Protein AF-A0A5E6NX37-F1 (afdb_monomer_lite)

Sequence (80 aa):
MAYFKQLTGSKLPKPVAKKFKVGDNKFEYGVIYKIKTDKGYFTLRNKSAYNLSDGSKPRWTIDVPKEILGLKNGKEIKFK

Secondary structure (DSSP, 8-state):
-HHHHHHH-S-----EEEEEEEETTEEEEEEEEEEEETTEEEEEES--SS--TTSPPPSEEEEE-HHHHT-SS-EEEEE-

Structure (mmCIF, N/CA/C/O backbone):
data_AF-A0A5E6NX37-F1
#
_entry.id   AF-A0A5E6NX37-F1
#
loop_
_atom_site.group_PDB
_atom_site.id
_atom_site.type_symbol
_atom_site.label_atom_id
_atom_site.label_alt_id
_atom_site.label_comp_id
_atom_site.label_asym_id
_atom_site.label_entity_id
_atom_site.label_seq_id
_atom_site.pdbx_PDB_ins_code
_atom_site.Cartn_x
_atom_site.Cartn_y
_atom_site.Cartn_z
_atom_site.occupancy
_atom_site.B_iso_or_equiv
_atom_site.auth_seq_id
_atom_site.auth_comp_id
_atom_site.auth_asym_id
_atom_site.auth_atom_id
_atom_site.pdbx_PDB_model_num
ATOM 1 N N . MET A 1 1 ? -8.474 -3.748 -4.443 1.00 63.72 1 MET A N 1
ATOM 2 C CA . MET A 1 1 ? -9.298 -2.615 -3.944 1.00 63.72 1 MET A CA 1
ATOM 3 C C . MET A 1 1 ? -10.179 -2.952 -2.742 1.00 63.72 1 MET A C 1
ATOM 5 O O . MET A 1 1 ? -10.268 -2.109 -1.859 1.00 63.72 1 MET A O 1
ATOM 9 N N . ALA A 1 2 ? -10.824 -4.127 -2.685 1.00 78.88 2 ALA A N 1
ATOM 10 C CA . ALA A 1 2 ? -11.738 -4.486 -1.589 1.00 78.88 2 ALA A CA 1
ATOM 11 C C . ALA A 1 2 ? -11.111 -4.318 -0.192 1.00 78.88 2 ALA A C 1
ATOM 13 O O . ALA A 1 2 ? -11.722 -3.712 0.679 1.00 78.88 2 ALA A O 1
ATOM 14 N N . TYR A 1 3 ? -9.847 -4.722 -0.027 1.00 82.56 3 TYR A N 1
ATOM 15 C CA . TYR A 1 3 ? -9.120 -4.566 1.234 1.00 82.56 3 TYR A CA 1
ATOM 16 C C . TYR A 1 3 ? -8.918 -3.097 1.654 1.00 82.56 3 TYR A C 1
ATOM 18 O O . TYR A 1 3 ? -9.125 -2.745 2.808 1.00 82.56 3 TYR A O 1
ATOM 26 N N . PHE A 1 4 ? -8.599 -2.197 0.717 1.00 83.94 4 PHE A N 1
ATOM 27 C CA . PHE A 1 4 ? -8.479 -0.764 1.022 1.00 83.94 4 PHE A CA 1
ATOM 28 C C . PHE A 1 4 ? -9.822 -0.154 1.451 1.00 83.94 4 PHE A C 1
ATOM 30 O O . PHE A 1 4 ? -9.870 0.660 2.372 1.00 83.94 4 PHE A O 1
ATOM 37 N N . LYS A 1 5 ? -10.924 -0.586 0.824 1.00 86.44 5 LYS A N 1
ATOM 38 C CA . LYS A 1 5 ? -12.283 -0.200 1.229 1.00 86.44 5 LYS A CA 1
ATOM 39 C C . LYS A 1 5 ? -12.631 -0.748 2.618 1.00 86.44 5 LYS A C 1
ATOM 41 O O . LYS A 1 5 ? -13.214 -0.023 3.409 1.00 86.44 5 LYS A O 1
ATOM 46 N N . GLN A 1 6 ? -12.243 -1.984 2.931 1.00 85.94 6 GLN A N 1
ATOM 47 C CA . GLN A 1 6 ? -12.442 -2.584 4.255 1.00 85.94 6 GLN A CA 1
ATOM 48 C C . GLN A 1 6 ? -11.674 -1.826 5.347 1.00 85.94 6 GLN A C 1
ATOM 50 O O . GLN A 1 6 ? -12.208 -1.610 6.429 1.00 85.94 6 GLN A O 1
ATOM 55 N N . LEU A 1 7 ? -10.448 -1.380 5.054 1.00 84.75 7 LEU A N 1
ATOM 56 C CA . LEU A 1 7 ? -9.636 -0.605 5.994 1.00 84.75 7 LEU A CA 1
ATOM 57 C C . LEU A 1 7 ? -10.173 0.812 6.236 1.00 84.75 7 LEU A C 1
ATOM 59 O O . LEU A 1 7 ? -10.077 1.320 7.349 1.00 84.75 7 LEU A O 1
ATOM 63 N N . THR A 1 8 ? -10.707 1.457 5.197 1.00 85.88 8 THR A N 1
ATOM 64 C CA . THR A 1 8 ? -11.067 2.888 5.240 1.00 85.88 8 THR A CA 1
ATOM 65 C C . THR A 1 8 ? -12.564 3.163 5.364 1.00 85.88 8 THR A C 1
ATOM 67 O O . THR A 1 8 ? -12.954 4.311 5.566 1.00 85.88 8 THR A O 1
ATOM 70 N N . GLY A 1 9 ? -13.418 2.154 5.164 1.00 84.81 9 GLY A N 1
ATOM 71 C CA . GLY A 1 9 ? -14.879 2.295 5.098 1.00 84.81 9 GLY A CA 1
ATOM 72 C C . GLY A 1 9 ? -15.387 3.175 3.947 1.00 84.81 9 GLY A C 1
ATOM 73 O O . GLY A 1 9 ? -16.590 3.364 3.794 1.00 84.81 9 GLY A O 1
ATOM 74 N N . SER A 1 10 ? -14.487 3.710 3.119 1.00 80.06 10 SER A N 1
ATOM 75 C CA . SER A 1 10 ? -14.763 4.813 2.202 1.00 80.06 10 SER A CA 1
ATOM 76 C C . SER A 1 10 ? -14.631 4.385 0.743 1.00 80.06 10 SER A C 1
ATOM 78 O O . SER A 1 10 ? -13.858 3.488 0.393 1.00 80.06 10 SER A O 1
ATOM 80 N N . LYS A 1 11 ? -15.386 5.043 -0.146 1.00 84.19 11 LYS A N 1
ATOM 81 C CA . LYS A 1 11 ? -15.137 4.949 -1.593 1.00 84.19 11 LYS A CA 1
ATOM 82 C C . LYS A 1 11 ? -13.790 5.598 -1.921 1.00 84.19 11 LYS A C 1
ATOM 84 O O . LYS A 1 11 ? -13.341 6.504 -1.223 1.00 84.19 11 LYS A O 1
ATOM 89 N N . LEU A 1 12 ? -13.149 5.135 -2.994 1.00 85.25 12 LEU A N 1
ATOM 90 C CA . LEU A 1 12 ? -11.899 5.734 -3.450 1.00 85.25 12 LEU A CA 1
ATOM 91 C C . LEU A 1 12 ? -12.135 7.197 -3.866 1.00 85.25 12 LEU A C 1
ATOM 93 O O . LEU A 1 12 ? -13.047 7.449 -4.656 1.00 85.25 12 LEU A O 1
ATOM 97 N N . PRO A 1 13 ? -11.336 8.153 -3.360 1.00 87.44 13 PRO A N 1
ATOM 98 C CA . PRO A 1 13 ? -11.406 9.548 -3.776 1.00 87.44 13 PRO A CA 1
ATOM 99 C C . PRO A 1 13 ? -10.869 9.710 -5.203 1.00 87.44 13 PRO A C 1
ATOM 101 O O . PRO A 1 13 ? -10.399 8.755 -5.824 1.00 87.44 13 PRO A O 1
ATOM 104 N N . LYS A 1 14 ? -10.889 10.940 -5.726 1.00 89.62 14 LYS A N 1
ATOM 105 C CA . LYS A 1 14 ? -10.244 11.228 -7.012 1.00 89.62 14 LYS A CA 1
ATOM 106 C C . LYS A 1 14 ? -8.740 10.906 -6.931 1.00 89.62 14 LYS A C 1
ATOM 108 O O . LYS A 1 14 ? -8.091 11.328 -5.969 1.00 89.62 14 LYS A O 1
ATOM 113 N N . PRO A 1 15 ? -8.183 10.165 -7.907 1.00 91.12 15 PRO A N 1
ATOM 114 C CA . PRO A 1 15 ? -6.758 9.879 -7.937 1.00 91.12 15 PRO A CA 1
ATOM 115 C C . PRO A 1 15 ? -5.950 11.153 -8.163 1.00 91.12 15 PRO A C 1
ATOM 117 O O . PRO A 1 15 ? -6.345 12.032 -8.927 1.00 91.12 15 PRO A O 1
ATOM 120 N N . VAL A 1 16 ? -4.769 11.201 -7.554 1.00 91.06 16 VAL A N 1
ATOM 121 C CA . VAL A 1 16 ? -3.756 12.224 -7.818 1.00 91.06 16 VAL A CA 1
ATOM 122 C C . VAL A 1 16 ? -2.601 11.575 -8.565 1.00 91.06 16 VAL A C 1
ATOM 124 O O . VAL A 1 16 ? -2.015 10.604 -8.082 1.00 91.06 16 VAL A O 1
ATOM 127 N N . ALA A 1 17 ? -2.261 12.110 -9.737 1.00 90.25 17 ALA A N 1
ATOM 128 C CA . ALA A 1 17 ? -1.074 11.686 -10.465 1.00 90.25 17 ALA A CA 1
ATOM 129 C C . ALA A 1 17 ? 0.186 12.152 -9.720 1.00 90.25 17 ALA A C 1
ATOM 131 O O . ALA A 1 17 ? 0.303 13.317 -9.338 1.00 90.25 17 ALA A O 1
ATOM 132 N N . LYS A 1 18 ? 1.142 11.246 -9.507 1.00 88.69 18 LYS A N 1
ATOM 133 C CA . LYS A 1 18 ? 2.431 11.560 -8.888 1.00 88.69 18 LYS A CA 1
ATOM 134 C C . LYS A 1 18 ? 3.556 10.833 -9.608 1.00 88.69 18 LYS A C 1
ATOM 136 O O . LYS A 1 18 ? 3.391 9.714 -10.082 1.00 88.69 18 LYS A O 1
ATOM 141 N N . LYS A 1 19 ? 4.715 11.480 -9.659 1.00 87.25 19 LYS A N 1
ATOM 142 C CA . LYS A 1 19 ? 5.955 10.912 -10.181 1.00 87.25 19 LYS A CA 1
ATOM 143 C C . LYS A 1 19 ? 6.615 10.030 -9.109 1.00 87.25 19 LYS A C 1
ATOM 145 O O . LYS A 1 19 ? 6.819 10.477 -7.980 1.00 87.25 19 LYS A O 1
ATOM 150 N N . PHE A 1 20 ? 6.932 8.787 -9.457 1.00 81.81 20 PHE A N 1
ATOM 151 C CA . PHE A 1 20 ? 7.567 7.789 -8.594 1.00 81.81 20 PHE A CA 1
ATOM 152 C C . PHE A 1 20 ? 8.938 7.419 -9.135 1.00 81.81 20 PHE A C 1
ATOM 154 O O . PHE A 1 20 ? 9.073 7.177 -10.331 1.00 81.81 20 PHE A O 1
ATOM 161 N N . LYS A 1 21 ? 9.940 7.318 -8.260 1.00 80.88 21 LYS A N 1
ATOM 162 C CA . LYS A 1 21 ? 11.239 6.744 -8.621 1.00 80.88 21 LYS A CA 1
ATOM 163 C C . LYS A 1 21 ? 11.088 5.223 -8.723 1.00 80.88 21 LYS A C 1
ATOM 165 O O . LYS A 1 21 ? 10.661 4.596 -7.756 1.00 80.88 21 LYS A O 1
ATOM 170 N N . VAL A 1 22 ? 11.404 4.644 -9.879 1.00 75.69 22 VAL A N 1
ATOM 171 C CA . VAL A 1 22 ? 11.234 3.199 -10.156 1.00 75.69 22 VAL A CA 1
ATOM 172 C C . VAL A 1 22 ? 12.555 2.452 -10.374 1.00 75.69 22 VAL A C 1
ATOM 174 O O . VAL A 1 22 ? 12.544 1.226 -10.486 1.00 75.69 22 VAL A O 1
ATOM 177 N N . GLY A 1 23 ? 13.677 3.174 -10.372 1.00 71.25 23 GLY A N 1
ATOM 178 C CA . GLY A 1 23 ? 15.042 2.660 -10.494 1.00 71.25 23 GLY A CA 1
ATOM 179 C C . GLY A 1 23 ? 16.056 3.808 -10.479 1.00 71.25 23 GLY A C 1
ATOM 180 O O . GLY A 1 23 ? 15.705 4.939 -10.120 1.00 71.25 23 GLY A O 1
ATOM 181 N N . ASP A 1 24 ? 17.294 3.540 -10.889 1.00 74.50 24 ASP A N 1
ATOM 182 C CA . ASP A 1 24 ? 18.320 4.578 -11.017 1.00 74.50 24 ASP A CA 1
ATOM 183 C C . ASP A 1 24 ? 17.927 5.616 -12.063 1.00 74.50 24 ASP A C 1
ATOM 185 O O . ASP A 1 24 ? 17.700 5.297 -13.228 1.00 74.50 24 ASP A O 1
ATOM 189 N N . ASN A 1 25 ? 17.771 6.860 -11.604 1.00 78.62 25 ASN A N 1
ATOM 190 C CA . ASN A 1 25 ? 17.366 8.037 -1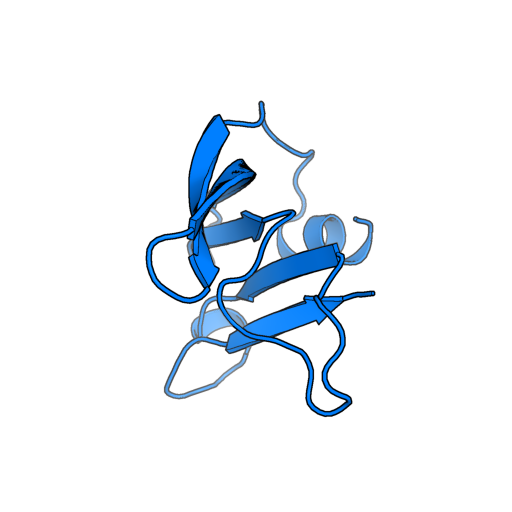2.382 1.00 78.62 25 ASN A CA 1
ATOM 191 C C . ASN A 1 25 ? 16.094 7.886 -13.241 1.00 78.62 25 ASN A C 1
ATOM 193 O O . ASN A 1 25 ? 15.773 8.770 -14.033 1.00 78.62 25 ASN A O 1
ATOM 197 N N . LYS A 1 26 ? 15.318 6.814 -13.045 1.00 82.19 26 LYS A N 1
ATOM 198 C CA . LYS A 1 26 ? 14.066 6.564 -13.762 1.00 82.19 26 LYS A CA 1
ATOM 199 C C . LYS A 1 26 ? 12.870 6.917 -12.904 1.00 82.19 26 LYS A C 1
ATOM 201 O O . LYS A 1 26 ? 12.738 6.479 -11.756 1.00 82.19 26 LYS A O 1
ATOM 206 N N . PHE A 1 27 ? 11.970 7.674 -13.513 1.00 83.62 27 PHE A N 1
ATOM 207 C CA . PHE A 1 27 ? 10.730 8.089 -12.902 1.00 83.62 27 PHE A CA 1
ATOM 208 C C . PHE A 1 27 ? 9.54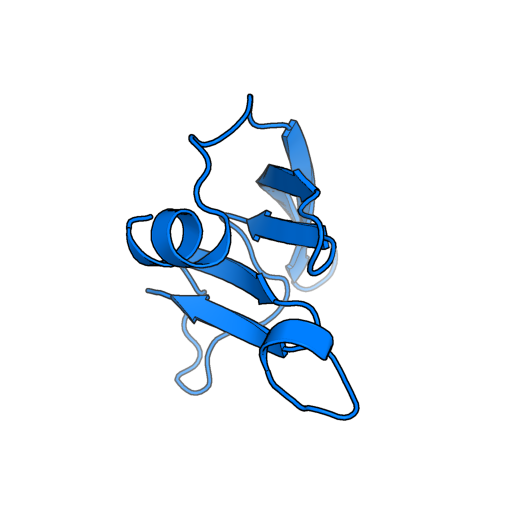8 7.764 -13.799 1.00 83.62 27 PHE A C 1
ATOM 210 O O . PHE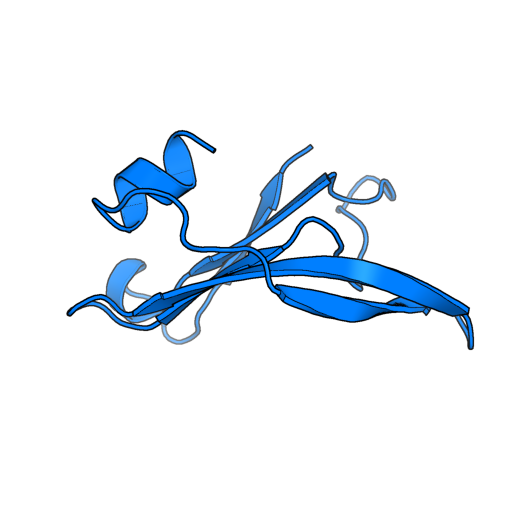 A 1 27 ? 9.578 8.047 -14.993 1.00 83.62 27 PHE A O 1
ATOM 217 N N . GLU A 1 28 ? 8.485 7.255 -13.197 1.00 84.69 28 GLU A N 1
ATOM 218 C CA . GLU A 1 28 ? 7.230 6.967 -13.880 1.00 84.69 28 GLU A CA 1
ATOM 219 C C . GLU A 1 28 ? 6.077 7.686 -13.190 1.00 84.69 28 GLU A C 1
ATOM 221 O O . GLU A 1 28 ? 6.094 7.911 -11.976 1.00 84.69 28 GLU A O 1
ATOM 226 N N . TYR A 1 29 ? 5.055 8.037 -13.965 1.00 86.00 29 TYR A N 1
ATOM 227 C CA . TYR A 1 29 ? 3.807 8.525 -13.403 1.00 86.00 29 TYR A CA 1
ATOM 228 C C . TYR A 1 29 ? 2.986 7.351 -12.869 1.00 86.00 29 TYR A C 1
ATOM 230 O O . TYR A 1 29 ? 2.810 6.324 -13.524 1.00 86.00 29 TYR A O 1
ATOM 238 N N . GLY A 1 30 ? 2.480 7.518 -11.656 1.00 87.94 30 GLY A N 1
ATOM 239 C CA . GLY A 1 30 ? 1.501 6.638 -11.041 1.00 87.94 30 GLY A CA 1
ATOM 240 C C . GLY A 1 30 ? 0.362 7.451 -10.442 1.00 87.94 30 GLY A C 1
ATOM 241 O O . GLY A 1 30 ? 0.384 8.681 -10.438 1.00 87.94 30 GLY A O 1
ATOM 242 N N . VAL A 1 31 ? -0.628 6.755 -9.905 1.00 91.38 31 VAL A N 1
ATOM 243 C CA . VAL A 1 31 ? -1.766 7.341 -9.203 1.00 91.38 31 VAL A CA 1
ATOM 244 C C . VAL A 1 31 ? -1.695 7.035 -7.716 1.00 91.38 31 VAL A C 1
ATOM 246 O O . VAL A 1 31 ? -1.288 5.947 -7.296 1.00 91.38 31 VAL A O 1
ATOM 249 N N . ILE A 1 32 ? -2.115 8.016 -6.924 1.00 92.00 32 ILE A N 1
ATOM 250 C CA . ILE A 1 32 ? -2.236 7.926 -5.475 1.00 92.00 32 ILE A CA 1
ATOM 251 C C . ILE A 1 32 ? -3.659 8.271 -5.068 1.00 92.00 32 ILE A C 1
ATOM 253 O O . ILE A 1 32 ? -4.213 9.275 -5.510 1.00 92.00 32 ILE A O 1
ATOM 257 N N . TYR A 1 33 ? -4.201 7.480 -4.154 1.00 91.38 33 TYR A N 1
ATOM 258 C CA . TYR A 1 33 ? -5.432 7.764 -3.438 1.00 91.38 33 TYR A CA 1
ATOM 259 C C . TYR A 1 33 ? -5.087 7.962 -1.968 1.00 91.38 33 TYR A C 1
ATOM 261 O O . TYR A 1 33 ? -4.470 7.089 -1.356 1.00 91.38 33 TYR A O 1
ATOM 269 N N . LYS A 1 34 ? -5.468 9.106 -1.400 1.00 90.62 34 LYS A N 1
ATOM 270 C CA . LYS A 1 34 ? -5.260 9.409 0.019 1.00 90.62 34 LYS A CA 1
ATOM 271 C C . LYS A 1 34 ? -6.603 9.504 0.716 1.00 90.62 34 LYS A C 1
ATOM 273 O O . LYS A 1 34 ? -7.451 10.277 0.281 1.00 90.62 34 LYS A O 1
ATOM 278 N N . ILE A 1 35 ? -6.773 8.756 1.796 1.00 90.38 35 ILE A N 1
ATOM 279 C CA . ILE A 1 35 ? -7.967 8.824 2.637 1.00 90.38 35 ILE A CA 1
ATOM 280 C C . ILE A 1 35 ? -7.524 9.120 4.063 1.00 90.38 35 ILE A C 1
ATOM 282 O O . ILE A 1 35 ? -6.652 8.441 4.603 1.00 90.38 35 ILE A O 1
ATOM 286 N N . LYS A 1 36 ? -8.125 10.146 4.664 1.00 88.25 36 LYS A N 1
ATOM 287 C CA 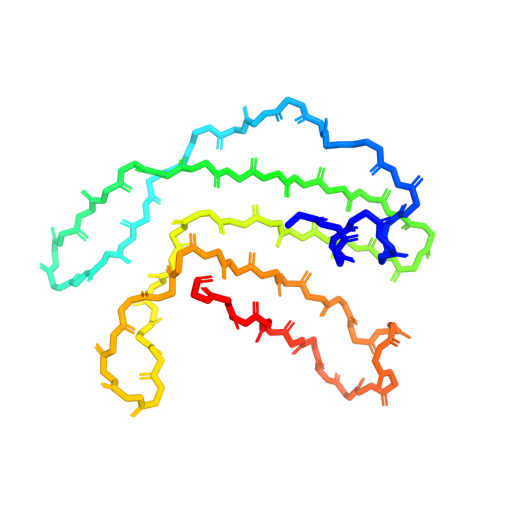. LYS A 1 36 ? -8.027 10.394 6.099 1.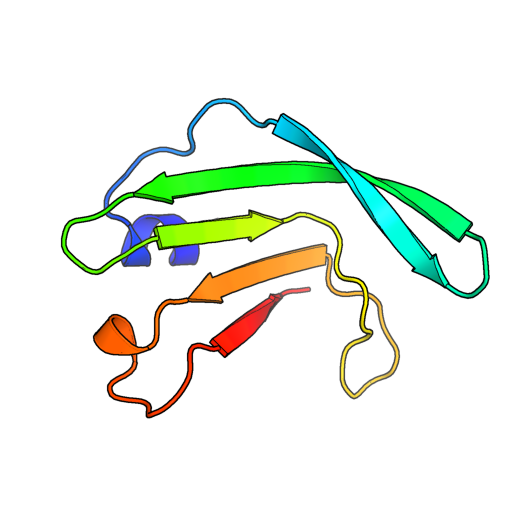00 88.25 36 LYS A CA 1
ATOM 288 C C . LYS A 1 36 ? -9.210 9.714 6.772 1.00 88.25 36 LYS A C 1
ATOM 290 O O . LYS A 1 36 ? -10.345 9.900 6.348 1.00 88.25 36 LYS A O 1
ATOM 295 N N . THR A 1 37 ? -8.923 8.942 7.803 1.00 85.31 37 THR A N 1
ATOM 296 C CA . THR A 1 37 ? -9.921 8.337 8.686 1.00 85.31 37 THR A CA 1
ATOM 297 C C . THR A 1 37 ? -9.612 8.750 10.121 1.00 85.31 37 THR A C 1
ATOM 299 O O . THR A 1 37 ? -8.517 9.255 10.391 1.00 85.31 37 THR A O 1
ATOM 302 N N . ASP A 1 38 ? -10.516 8.460 11.051 1.00 85.06 38 ASP A N 1
ATOM 303 C CA . ASP A 1 38 ? -10.279 8.676 12.488 1.00 85.06 38 ASP A CA 1
ATOM 304 C C . ASP A 1 38 ? -9.087 7.864 13.011 1.00 85.06 38 ASP A C 1
ATOM 306 O O . ASP A 1 38 ? -8.424 8.244 13.970 1.00 85.06 38 ASP A O 1
ATOM 310 N N . LYS A 1 39 ? -8.768 6.759 12.329 1.00 82.25 39 LYS A N 1
ATOM 311 C CA . LYS A 1 39 ? -7.673 5.844 12.666 1.00 82.25 39 LYS A CA 1
ATOM 312 C C . LYS A 1 39 ? -6.349 6.202 11.977 1.00 82.25 39 LYS A C 1
ATOM 314 O O . LYS A 1 39 ? -5.383 5.452 12.082 1.00 82.25 39 LYS A O 1
ATOM 319 N N . GLY A 1 40 ? -6.308 7.315 11.241 1.00 86.69 40 GLY A N 1
ATOM 320 C CA . GLY A 1 40 ? -5.111 7.819 10.571 1.00 86.69 40 GLY A CA 1
ATOM 321 C C . GLY A 1 40 ? -5.240 7.944 9.053 1.00 86.69 40 GLY A C 1
ATOM 322 O O . GLY A 1 40 ? -6.323 7.838 8.466 1.00 86.69 40 GLY A O 1
ATOM 323 N N . TYR A 1 41 ? -4.100 8.213 8.413 1.00 89.12 41 TYR A N 1
ATOM 324 C CA . TYR A 1 41 ? -4.000 8.423 6.972 1.00 89.12 41 TYR A CA 1
ATOM 325 C C . TYR A 1 41 ? -3.634 7.135 6.247 1.00 89.12 41 TYR A C 1
ATOM 327 O O . TYR A 1 41 ? -2.622 6.504 6.541 1.00 89.12 41 TYR A O 1
ATOM 335 N N . PHE A 1 42 ? -4.422 6.814 5.231 1.00 90.88 42 PHE A N 1
ATOM 336 C CA . PHE A 1 42 ? -4.202 5.689 4.342 1.00 90.88 42 PHE A CA 1
ATOM 337 C C . PHE A 1 42 ? -3.822 6.189 2.961 1.00 90.88 42 PHE A C 1
ATOM 339 O O . PHE A 1 42 ? -4.454 7.101 2.417 1.00 90.88 42 PHE A O 1
ATOM 346 N N . THR A 1 43 ? -2.812 5.559 2.370 1.00 91.19 43 THR A N 1
ATOM 347 C CA . THR A 1 43 ? -2.369 5.897 1.017 1.00 91.19 43 THR A CA 1
ATOM 348 C C . THR A 1 43 ? -2.335 4.645 0.158 1.00 91.19 43 THR A C 1
ATOM 350 O O . THR A 1 43 ? -1.545 3.750 0.422 1.00 91.19 43 THR A O 1
ATOM 353 N N . LEU A 1 44 ? -3.169 4.585 -0.881 1.00 91.06 44 LEU A N 1
ATOM 354 C CA . LEU A 1 44 ? -3.128 3.545 -1.912 1.00 91.06 44 LEU A CA 1
ATOM 355 C C . LEU A 1 44 ? -2.377 4.075 -3.137 1.00 91.06 44 LEU A C 1
ATOM 357 O O . LEU A 1 44 ? -2.652 5.180 -3.605 1.00 91.06 44 LEU A O 1
ATOM 361 N N . ARG A 1 45 ? -1.445 3.288 -3.671 1.00 90.88 45 ARG A N 1
ATOM 362 C CA . ARG A 1 45 ? -0.566 3.657 -4.791 1.00 90.88 45 ARG A CA 1
ATOM 363 C C . ARG A 1 45 ? -0.530 2.527 -5.809 1.00 90.88 45 ARG A C 1
ATOM 365 O O . ARG A 1 45 ? -0.497 1.370 -5.409 1.00 90.88 45 ARG A O 1
ATOM 372 N N . ASN A 1 46 ? -0.491 2.838 -7.104 1.00 88.31 46 ASN A N 1
ATOM 373 C CA . ASN A 1 46 ? -0.319 1.822 -8.161 1.00 88.31 46 ASN A CA 1
ATOM 374 C C . ASN A 1 46 ? 1.150 1.610 -8.584 1.00 88.31 46 ASN A C 1
ATOM 376 O O . ASN A 1 46 ? 1.438 0.932 -9.569 1.00 88.31 46 ASN A O 1
ATOM 380 N N . LYS A 1 47 ? 2.082 2.264 -7.886 1.00 83.75 47 LYS A N 1
ATOM 381 C CA . LYS A 1 47 ? 3.523 2.169 -8.103 1.00 83.75 47 LYS A CA 1
ATOM 382 C C . LYS A 1 47 ? 4.209 2.145 -6.743 1.00 83.75 47 LYS A C 1
ATOM 384 O O . LYS A 1 47 ? 3.848 2.913 -5.851 1.00 83.75 47 LYS A O 1
ATOM 389 N N . SER A 1 48 ? 5.215 1.288 -6.609 1.00 78.62 48 SER A N 1
ATOM 390 C CA . SER A 1 48 ? 6.108 1.256 -5.451 1.00 78.62 48 SER A CA 1
ATOM 391 C C . SER A 1 48 ? 7.544 1.468 -5.902 1.00 78.62 48 SER A C 1
ATOM 393 O O . SER A 1 48 ? 7.942 1.032 -6.986 1.00 78.62 48 SER A O 1
ATOM 395 N N . ALA A 1 49 ? 8.325 2.124 -5.047 1.00 72.62 49 ALA A N 1
ATOM 396 C CA . ALA A 1 49 ? 9.757 2.278 -5.259 1.00 72.62 49 ALA A CA 1
ATOM 397 C C . ALA A 1 49 ? 10.477 0.921 -5.186 1.00 72.62 49 ALA A C 1
ATOM 399 O O . ALA A 1 49 ? 11.444 0.690 -5.911 1.00 72.62 49 ALA A O 1
ATOM 400 N N . TYR A 1 50 ? 9.960 -0.003 -4.371 1.00 76.06 50 TYR A N 1
ATOM 401 C CA . TYR A 1 50 ? 10.631 -1.250 -4.027 1.00 76.06 50 TYR A CA 1
ATOM 402 C C . TYR A 1 50 ? 9.901 -2.471 -4.575 1.00 76.06 50 TYR A C 1
ATOM 404 O O . TYR A 1 50 ? 8.672 -2.570 -4.498 1.00 76.06 50 TYR A O 1
ATOM 412 N N . ASN A 1 51 ? 10.681 -3.440 -5.046 1.00 81.25 51 ASN A N 1
ATOM 413 C CA . ASN A 1 51 ? 10.172 -4.724 -5.509 1.00 81.25 51 ASN A CA 1
ATOM 414 C C . ASN A 1 51 ? 9.605 -5.550 -4.337 1.00 81.25 51 ASN A C 1
ATOM 416 O O . ASN A 1 51 ? 9.771 -5.220 -3.154 1.00 81.25 51 ASN A O 1
ATOM 420 N N . LEU A 1 52 ? 8.873 -6.600 -4.685 1.00 80.81 52 LEU A N 1
ATOM 421 C CA . LEU A 1 52 ? 8.515 -7.691 -3.790 1.00 80.81 52 LEU A CA 1
ATOM 422 C C . LEU A 1 52 ? 9.745 -8.571 -3.522 1.00 80.81 52 LEU A C 1
ATOM 424 O O . LEU A 1 52 ? 10.762 -8.455 -4.205 1.00 80.81 52 LEU A O 1
ATOM 428 N N . SER A 1 53 ? 9.649 -9.450 -2.524 1.00 81.75 53 SER A N 1
ATOM 429 C CA . SER A 1 53 ? 10.722 -10.389 -2.161 1.00 81.75 53 SER A CA 1
ATOM 430 C C . SER A 1 53 ? 11.111 -11.333 -3.302 1.00 81.75 53 SER A C 1
ATOM 432 O O . SER A 1 53 ? 12.246 -11.781 -3.357 1.00 81.75 53 SER A O 1
ATOM 434 N N . ASP A 1 54 ? 10.195 -11.588 -4.235 1.00 83.62 54 ASP A N 1
ATOM 435 C CA . ASP A 1 54 ? 10.422 -12.385 -5.445 1.00 83.62 54 ASP A CA 1
ATOM 436 C C . ASP A 1 54 ? 10.972 -11.570 -6.635 1.00 83.62 54 ASP A C 1
ATOM 438 O O . ASP A 1 54 ? 10.994 -12.048 -7.767 1.00 83.62 54 ASP A O 1
ATOM 442 N N . GLY A 1 55 ? 11.368 -10.314 -6.409 1.00 79.62 55 GLY A N 1
ATOM 443 C CA . GLY A 1 55 ? 11.938 -9.429 -7.427 1.00 79.62 55 GLY A CA 1
ATOM 444 C C . GLY A 1 55 ? 10.916 -8.735 -8.333 1.00 79.62 55 GLY A C 1
ATOM 445 O O . GLY A 1 55 ? 11.280 -7.791 -9.036 1.00 79.62 55 GLY A O 1
ATOM 446 N N . SER A 1 56 ? 9.636 -9.110 -8.291 1.00 82.88 56 SER A N 1
ATOM 447 C CA . SER A 1 56 ? 8.605 -8.490 -9.132 1.00 82.88 56 SER A CA 1
ATOM 448 C C . SER A 1 56 ? 8.136 -7.126 -8.599 1.00 82.88 56 SER A C 1
ATOM 450 O O . SER A 1 56 ? 8.239 -6.822 -7.407 1.00 82.88 56 SER A O 1
ATOM 452 N N . LYS A 1 57 ? 7.609 -6.263 -9.479 1.00 81.69 57 LYS A N 1
ATOM 453 C CA . LYS A 1 57 ? 7.027 -4.974 -9.069 1.00 81.69 57 LYS A CA 1
ATOM 454 C C . LYS A 1 57 ? 5.609 -5.188 -8.524 1.00 81.69 57 LYS A C 1
ATOM 456 O O . LYS A 1 57 ? 4.791 -5.791 -9.220 1.00 81.69 57 LYS A O 1
ATOM 461 N N . PRO A 1 58 ? 5.275 -4.669 -7.329 1.00 82.06 58 PRO A N 1
ATOM 462 C CA . PRO A 1 58 ? 3.901 -4.713 -6.848 1.00 82.06 58 PRO A CA 1
ATOM 463 C C . PRO A 1 58 ? 3.007 -3.831 -7.728 1.00 82.06 58 PRO A C 1
ATOM 465 O O . PRO A 1 58 ? 3.393 -2.725 -8.116 1.00 82.06 58 PRO A O 1
ATOM 468 N N . ARG A 1 59 ? 1.799 -4.317 -8.020 1.00 85.62 59 ARG A N 1
ATOM 469 C CA . ARG A 1 59 ? 0.794 -3.600 -8.815 1.00 85.62 59 ARG A CA 1
ATOM 470 C C . ARG A 1 59 ? 0.079 -2.533 -7.992 1.00 85.62 59 ARG A C 1
ATOM 472 O O . ARG A 1 59 ? -0.280 -1.486 -8.522 1.00 85.62 59 ARG A O 1
ATOM 479 N N . TRP A 1 60 ? -0.112 -2.798 -6.702 1.00 88.62 60 TRP A N 1
ATOM 480 C CA . TRP A 1 60 ? -0.699 -1.856 -5.755 1.00 88.62 60 TRP A CA 1
ATOM 481 C C . TRP A 1 60 ? 0.011 -1.927 -4.411 1.00 88.62 60 TRP A C 1
ATOM 483 O O . TRP A 1 60 ? 0.391 -3.009 -3.968 1.00 88.62 60 TRP A O 1
ATOM 493 N N . THR A 1 61 ? 0.148 -0.795 -3.728 1.00 90.38 61 THR A N 1
ATOM 494 C CA . THR A 1 61 ? 0.616 -0.748 -2.341 1.00 90.38 61 THR A CA 1
ATOM 495 C C . THR A 1 61 ? -0.270 0.139 -1.484 1.00 90.38 61 THR A C 1
ATOM 497 O O . THR A 1 61 ? -0.848 1.112 -1.971 1.00 90.38 61 THR A O 1
ATOM 500 N N . ILE A 1 62 ? -0.428 -0.239 -0.218 1.00 90.94 62 ILE A N 1
ATOM 501 C CA . ILE A 1 62 ? -1.205 0.488 0.782 1.00 90.94 62 ILE A CA 1
ATOM 5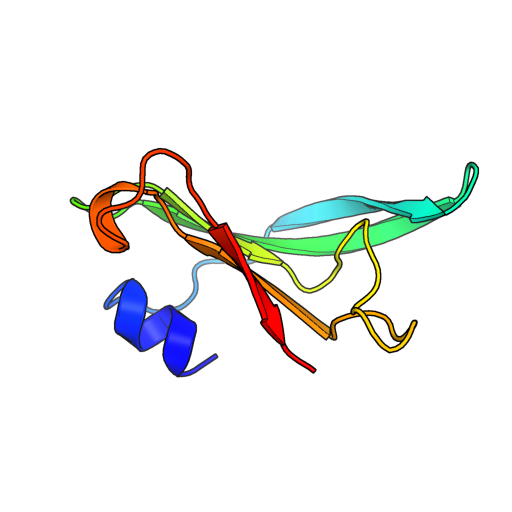02 C C . ILE A 1 62 ? -0.281 0.820 1.944 1.00 90.94 62 ILE A C 1
ATOM 504 O O . ILE A 1 62 ? 0.201 -0.088 2.616 1.00 90.94 62 ILE A O 1
ATOM 508 N N . ASP A 1 63 ? -0.095 2.103 2.221 1.00 90.25 63 ASP A N 1
ATOM 509 C CA . ASP A 1 63 ? 0.469 2.543 3.492 1.00 90.25 63 ASP A CA 1
ATOM 510 C C . ASP A 1 63 ? -0.635 2.487 4.547 1.00 90.25 63 ASP A C 1
ATOM 512 O O . ASP A 1 63 ? -1.628 3.222 4.458 1.00 90.25 63 ASP A O 1
ATOM 516 N N . VAL A 1 64 ? -0.469 1.590 5.516 1.00 89.81 64 VAL A N 1
ATOM 517 C CA . VAL A 1 64 ? -1.381 1.425 6.646 1.00 89.81 64 VAL A CA 1
ATOM 518 C C . VAL A 1 64 ? -0.761 2.071 7.890 1.00 89.81 64 VAL A C 1
ATOM 520 O O . VAL A 1 64 ? 0.389 1.758 8.229 1.00 89.81 64 VAL A O 1
ATOM 523 N N . PRO A 1 65 ? -1.499 2.963 8.576 1.00 87.94 65 PRO A N 1
ATOM 524 C CA . PRO A 1 65 ? -1.027 3.614 9.789 1.00 87.94 65 PRO A CA 1
ATOM 525 C C . PRO A 1 65 ? -0.824 2.599 10.922 1.00 87.94 65 PRO A C 1
ATOM 527 O O . PRO A 1 65 ? -1.480 1.556 10.988 1.00 87.94 65 PRO A O 1
ATOM 530 N N . LYS A 1 66 ? 0.123 2.892 11.813 1.00 85.62 66 LYS A N 1
ATOM 531 C CA . LYS A 1 66 ? 0.555 1.976 12.881 1.00 85.62 66 LYS A CA 1
ATOM 532 C C . LYS A 1 66 ? -0.548 1.704 13.903 1.00 85.62 66 LYS A C 1
ATOM 534 O O . LYS A 1 66 ? -0.632 0.602 14.439 1.00 85.62 66 LYS A O 1
ATOM 539 N N . GLU A 1 67 ? -1.420 2.688 14.092 1.00 84.31 67 GLU A N 1
ATOM 540 C CA . GLU A 1 67 ? -2.565 2.698 14.997 1.00 84.31 67 GLU A CA 1
ATOM 541 C C . GLU A 1 67 ? -3.570 1.593 14.638 1.00 84.31 67 GLU A C 1
ATOM 543 O O . GLU A 1 67 ? -4.150 0.969 15.519 1.00 84.31 67 GLU A O 1
ATOM 548 N N . ILE A 1 68 ? -3.722 1.293 13.343 1.00 83.75 68 ILE A N 1
ATOM 549 C CA . ILE A 1 68 ? -4.576 0.203 12.843 1.00 83.75 68 ILE A CA 1
ATOM 550 C C . ILE A 1 68 ? -3.953 -1.170 13.096 1.00 83.75 68 ILE A C 1
ATOM 552 O O . ILE A 1 68 ? -4.670 -2.151 13.270 1.00 83.75 68 ILE A O 1
ATOM 556 N N . LEU A 1 69 ? -2.625 -1.252 13.054 1.00 81.94 69 LEU A N 1
ATOM 557 C CA . LEU A 1 69 ? -1.899 -2.519 13.091 1.00 81.94 69 LEU A CA 1
ATOM 558 C C . LEU A 1 69 ? -1.426 -2.900 14.498 1.00 81.94 69 LEU A C 1
ATOM 560 O O . LEU A 1 69 ? -0.894 -3.993 14.666 1.00 81.94 69 LEU A O 1
ATOM 564 N N . GLY A 1 70 ? -1.565 -2.008 15.484 1.00 82.44 70 GLY A N 1
ATOM 565 C CA . GLY A 1 70 ? -0.985 -2.198 16.816 1.00 82.44 70 GLY A CA 1
ATOM 566 C C . GLY A 1 70 ? 0.546 -2.278 16.790 1.00 82.44 70 GLY A C 1
ATOM 567 O O . GLY A 1 70 ? 1.151 -2.945 17.625 1.00 82.44 70 GLY A O 1
ATOM 568 N N . LEU A 1 71 ? 1.186 -1.645 15.800 1.00 85.25 71 LEU A N 1
ATOM 569 C CA . LEU A 1 71 ? 2.634 -1.702 15.593 1.00 85.25 71 LEU A CA 1
ATOM 570 C C . LEU A 1 71 ? 3.320 -0.422 16.081 1.00 85.25 71 LEU A C 1
ATOM 572 O O . LEU A 1 71 ? 2.708 0.636 16.198 1.00 85.25 71 LEU A O 1
ATOM 576 N N . LYS A 1 72 ? 4.637 -0.493 16.307 1.00 82.31 72 LYS A N 1
ATOM 577 C CA . LYS A 1 72 ? 5.455 0.703 16.586 1.00 82.31 72 LYS A CA 1
ATOM 578 C C . LYS A 1 72 ? 5.553 1.633 15.369 1.00 82.31 72 LYS A C 1
ATOM 580 O O . LYS A 1 72 ? 5.593 2.850 15.533 1.00 82.31 72 LYS A O 1
ATOM 585 N N . ASN A 1 73 ? 5.545 1.056 14.164 1.00 82.81 73 ASN A N 1
ATOM 586 C CA . ASN A 1 73 ? 5.664 1.749 12.882 1.00 82.81 73 ASN A CA 1
ATOM 587 C C . ASN A 1 73 ? 4.547 1.322 11.923 1.00 82.81 73 ASN A C 1
ATOM 589 O O . ASN A 1 73 ? 4.022 0.214 12.028 1.00 82.81 73 ASN A O 1
ATOM 593 N N . GLY A 1 74 ? 4.193 2.205 10.984 1.00 84.81 74 GLY A N 1
ATOM 594 C CA . GLY A 1 74 ? 3.245 1.878 9.919 1.00 84.81 74 GLY A CA 1
ATOM 595 C C . GLY A 1 74 ? 3.812 0.805 8.993 1.00 84.81 74 GLY A C 1
ATOM 596 O O . GLY A 1 74 ? 5.013 0.521 9.015 1.00 84.81 74 GLY A O 1
ATOM 597 N N . LYS A 1 75 ? 2.956 0.207 8.166 1.00 89.38 75 LYS A N 1
ATOM 598 C CA . LYS A 1 75 ? 3.364 -0.863 7.249 1.00 89.38 75 LYS A CA 1
ATOM 599 C C . LYS A 1 75 ? 2.895 -0.565 5.834 1.00 89.38 75 LYS A C 1
ATOM 601 O O . LYS A 1 75 ? 1.723 -0.270 5.620 1.00 89.38 75 LYS A O 1
ATOM 606 N N . GLU A 1 76 ? 3.799 -0.706 4.870 1.00 89.19 76 GLU A N 1
ATOM 607 C CA . GLU A 1 76 ? 3.429 -0.795 3.458 1.00 89.19 76 GLU A CA 1
ATOM 608 C C . GLU A 1 76 ? 3.001 -2.240 3.163 1.00 89.19 76 GLU A C 1
ATOM 610 O O . GLU A 1 76 ? 3.793 -3.180 3.277 1.00 89.19 76 GLU A O 1
ATOM 615 N N . ILE A 1 77 ? 1.738 -2.430 2.794 1.00 88.94 77 ILE A N 1
ATOM 616 C CA . ILE A 1 77 ? 1.209 -3.711 2.322 1.00 88.94 77 ILE A CA 1
ATOM 617 C C . ILE A 1 77 ? 1.238 -3.693 0.800 1.00 88.94 77 ILE A C 1
ATOM 619 O O . ILE A 1 77 ? 0.699 -2.780 0.175 1.00 88.94 77 ILE A O 1
ATOM 623 N N . LYS A 1 78 ? 1.864 -4.701 0.198 1.00 89.06 78 LYS A N 1
ATOM 624 C CA . LYS A 1 78 ? 2.074 -4.786 -1.247 1.00 89.06 78 LYS A CA 1
ATOM 625 C C . LYS A 1 78 ? 1.208 -5.889 -1.855 1.00 89.06 78 LYS A C 1
ATOM 627 O O . LYS A 1 78 ? 1.098 -6.969 -1.286 1.00 89.06 78 LYS A O 1
ATOM 632 N N . PHE A 1 79 ? 0.625 -5.615 -3.016 1.00 84.62 79 PHE A N 1
ATOM 633 C CA . PHE A 1 79 ? -0.282 -6.502 -3.743 1.00 84.62 79 PHE A CA 1
ATOM 634 C C . PHE A 1 79 ? 0.206 -6.692 -5.183 1.00 84.62 79 PHE A C 1
ATOM 636 O O . PHE A 1 79 ? 0.726 -5.751 -5.796 1.00 84.62 79 PHE A O 1
ATOM 643 N N . LYS A 1 80 ? 0.011 -7.899 -5.717 1.00 81.06 80 LYS A N 1
ATOM 644 C CA . LYS A 1 80 ? 0.167 -8.218 -7.143 1.00 81.06 80 LYS A CA 1
ATOM 645 C C . LYS A 1 80 ? -1.135 -8.004 -7.909 1.00 81.06 80 LYS A C 1
ATOM 647 O O . LYS A 1 80 ? -2.213 -8.139 -7.292 1.00 81.06 80 LYS A O 1
#

Foldseek 3Di:
DVVVCVQQVDDFDDWDWDWDQQDVVDIDIWTWTWDQDPQGIKIKIQFDNDADPVRHTFRIWMFAACSSVVHPGTDIDGHD

pLDDT: mean 84.84, std 5.19, range [63.72, 92.0]

Radius of gyration: 12.98 Å; chains: 1; bounding box: 34×25×31 Å